Protein AF-A0A9I3K6A9-F1 (afdb_monomer_lite)

InterPro domains:
  IPR001129 Membrane-associated, eicosanoid/glutathione metabolism (MAPEG) protein [PF01124] (11-101)
  IPR023352 Membrane associated eicosanoid/glutathione metabolism-like domain superfamily [G3DSA:1.20.120.550] (1-105)
  IPR023352 Membrane associated eicosanoid/glutathione metabolism-like domain superfamily [SSF161084] (3-99)
  IPR040162 Microsomal glutathione S-transferase 1-like [PTHR10689] (2-105)

pLDDT: mean 89.52, std 5.02, range [73.88, 95.81]

Secondary structure (DSSP, 8-state):
-BSSGGG--TT--B-S--HHHHHHHHHHHHHHHHHHHHHHHHHHHHTT---HHHHHHHHHHHHHHHHHHHIIIIIS--HHHHHHHHHHHHHHHHHHHHHHHHHH-

Sequence (105 aa):
VVSNPEDVMPGGKVAYDDPDVERVRRAHRNDMENILPYFIISFLYMFTNPSVTVAVNLFRLVAAVRISHTVFHVLVPVHKFRGMAWATGFFTTVFMGVQIVLHFL

Structure (mmCIF, N/CA/C/O backbone):
data_AF-A0A9I3K6A9-F1
#
_entry.id   AF-A0A9I3K6A9-F1
#
loop_
_atom_site.group_PDB
_atom_site.id
_atom_site.type_symbol
_atom_site.label_atom_id
_atom_site.label_alt_id
_atom_site.label_comp_id
_atom_site.label_asym_id
_atom_site.label_entity_id
_atom_site.label_seq_id
_atom_site.pdbx_PDB_ins_code
_atom_site.Cartn_x
_atom_site.Cartn_y
_atom_site.Cartn_z
_atom_site.occupancy
_atom_site.B_iso_or_equiv
_atom_site.auth_seq_id
_atom_site.auth_comp_id
_atom_site.auth_asym_id
_atom_site.auth_atom_id
_atom_site.pdbx_PDB_model_num
ATOM 1 N N . VAL A 1 1 ? 8.747 4.254 -27.140 1.00 73.88 1 VAL A N 1
ATOM 2 C CA . VAL A 1 1 ? 7.603 3.406 -27.539 1.00 73.88 1 VAL A CA 1
ATOM 3 C C . VAL A 1 1 ? 6.361 4.031 -26.951 1.00 73.88 1 VAL A C 1
ATOM 5 O O . VAL A 1 1 ? 6.423 4.464 -25.808 1.00 73.88 1 VAL A O 1
ATOM 8 N N . VAL A 1 2 ? 5.292 4.134 -27.730 1.00 83.25 2 VAL A N 1
ATOM 9 C CA . VAL A 1 2 ? 4.010 4.682 -27.271 1.00 83.25 2 VAL A CA 1
ATOM 10 C C . VAL A 1 2 ? 2.889 3.719 -27.637 1.00 83.25 2 VAL A C 1
ATOM 12 O O . VAL A 1 2 ? 3.017 2.958 -28.595 1.00 83.25 2 VAL A O 1
ATOM 15 N N . SER A 1 3 ? 1.810 3.722 -26.860 1.00 85.56 3 SER A N 1
ATOM 16 C CA . SER A 1 3 ? 0.645 2.860 -27.108 1.00 85.56 3 SER A CA 1
ATOM 17 C C . SER A 1 3 ? -0.341 3.482 -28.101 1.00 85.56 3 SER A C 1
ATOM 19 O O . SER A 1 3 ? -1.146 2.781 -28.711 1.00 85.56 3 SER A O 1
ATOM 21 N N . ASN A 1 4 ? -0.240 4.792 -28.293 1.00 88.94 4 ASN A N 1
ATOM 22 C CA . ASN A 1 4 ? -1.193 5.600 -29.022 1.00 88.94 4 ASN A CA 1
ATOM 23 C C . ASN A 1 4 ? -0.526 6.199 -30.276 1.00 88.94 4 ASN A C 1
ATOM 25 O O . ASN A 1 4 ? 0.574 6.750 -30.160 1.00 88.94 4 ASN A O 1
ATOM 29 N N . PRO A 1 5 ? -1.126 6.068 -31.477 1.00 85.44 5 PRO A N 1
ATOM 30 C CA . PRO A 1 5 ? -0.549 6.586 -32.721 1.00 85.44 5 PRO A CA 1
ATOM 31 C C . PRO A 1 5 ? -0.313 8.101 -32.724 1.00 85.44 5 PRO A C 1
ATOM 33 O O . PRO A 1 5 ? 0.626 8.568 -33.363 1.00 85.44 5 PRO A O 1
ATOM 36 N N . GLU A 1 6 ? -1.140 8.863 -32.012 1.00 88.69 6 GLU A N 1
ATOM 37 C CA . GLU A 1 6 ? -1.046 10.318 -31.893 1.00 88.69 6 GLU A CA 1
ATOM 38 C C . GLU A 1 6 ? 0.159 10.790 -31.064 1.00 88.69 6 GLU A C 1
ATOM 40 O O . GLU A 1 6 ? 0.658 11.890 -31.287 1.00 88.69 6 GLU A O 1
ATOM 45 N N . ASP A 1 7 ? 0.675 9.942 -30.170 1.00 88.31 7 ASP A N 1
ATOM 46 C CA . ASP A 1 7 ? 1.820 10.251 -29.303 1.00 88.31 7 ASP A CA 1
ATOM 47 C C . ASP A 1 7 ? 3.172 9.916 -29.967 1.00 88.31 7 ASP A C 1
ATOM 49 O O . ASP A 1 7 ? 4.243 10.061 -29.365 1.00 88.31 7 ASP A O 1
ATOM 53 N N . VAL A 1 8 ? 3.153 9.413 -31.208 1.00 88.38 8 VAL A N 1
ATOM 54 C CA . VAL A 1 8 ? 4.359 8.973 -31.918 1.00 88.38 8 VAL A CA 1
ATOM 55 C C . VAL A 1 8 ? 5.153 10.185 -32.400 1.00 88.38 8 VAL A C 1
ATOM 57 O O . VAL A 1 8 ? 4.797 10.850 -33.370 1.00 88.38 8 VAL A O 1
ATOM 60 N N . MET A 1 9 ? 6.295 10.438 -31.761 1.00 84.75 9 MET A N 1
ATOM 61 C CA . MET A 1 9 ? 7.273 11.406 -32.264 1.00 84.75 9 MET A CA 1
ATOM 62 C C . MET A 1 9 ? 7.954 10.913 -33.556 1.00 84.75 9 MET A C 1
ATOM 64 O O . MET A 1 9 ? 8.046 9.699 -33.768 1.00 84.75 9 MET A O 1
ATOM 68 N N . PRO A 1 10 ? 8.485 11.813 -34.409 1.00 81.50 10 PRO A N 1
ATOM 69 C CA . PRO A 1 10 ? 9.228 11.424 -35.609 1.00 81.50 10 PRO A CA 1
ATOM 70 C C . PRO A 1 10 ? 10.368 10.445 -35.278 1.00 81.50 10 PRO A C 1
ATOM 72 O O . PRO A 1 10 ? 11.233 10.746 -34.459 1.00 81.50 10 PRO A O 1
ATOM 75 N N . GLY A 1 11 ? 10.355 9.257 -35.894 1.00 81.00 11 GLY A N 1
ATOM 76 C CA . GLY A 1 11 ? 11.301 8.163 -35.607 1.00 81.00 11 GLY A CA 1
ATOM 77 C C . GLY A 1 11 ? 10.866 7.197 -34.493 1.00 81.00 11 GLY A C 1
ATOM 78 O O . GLY A 1 11 ? 11.555 6.213 -34.225 1.00 81.00 11 GLY A O 1
ATOM 79 N N . GLY A 1 12 ? 9.722 7.441 -33.854 1.00 82.19 12 GLY A N 1
ATOM 80 C CA . GLY A 1 12 ? 9.091 6.536 -32.901 1.00 82.19 12 GLY A CA 1
ATOM 81 C C . GLY A 1 12 ? 8.263 5.437 -33.574 1.00 82.19 12 GLY A C 1
ATOM 82 O O . GLY A 1 12 ? 7.941 5.497 -34.758 1.00 82.19 12 GLY A O 1
ATOM 83 N N . LYS A 1 13 ? 7.886 4.426 -32.787 1.00 84.88 13 LYS A N 1
ATOM 84 C CA . LYS A 1 13 ? 6.953 3.372 -33.198 1.00 84.88 13 LYS A CA 1
ATOM 85 C C . LYS A 1 13 ? 5.898 3.133 -32.126 1.00 84.88 13 LYS A C 1
ATOM 87 O O . LYS A 1 13 ? 6.199 3.225 -30.927 1.00 84.88 13 LYS A O 1
ATOM 92 N N . VAL A 1 14 ? 4.698 2.781 -32.579 1.00 85.44 14 VAL A N 1
ATOM 93 C CA . VAL A 1 14 ? 3.662 2.220 -31.714 1.00 85.44 14 VAL A CA 1
ATOM 94 C C . VAL A 1 14 ? 4.081 0.803 -31.343 1.00 85.44 14 VAL A C 1
ATOM 96 O O . VAL A 1 14 ? 4.392 -0.004 -32.218 1.00 85.44 14 VAL A O 1
ATOM 99 N N . ALA A 1 15 ? 4.139 0.514 -30.050 1.00 83.31 15 ALA A N 1
ATOM 100 C CA . ALA A 1 15 ? 4.352 -0.837 -29.550 1.00 83.31 15 ALA A CA 1
ATOM 101 C C . ALA A 1 15 ? 3.645 -1.000 -28.202 1.00 83.31 15 ALA A C 1
ATOM 103 O O . ALA A 1 15 ? 3.559 -0.067 -27.402 1.00 83.31 15 ALA A O 1
ATOM 104 N N . TYR A 1 16 ? 3.116 -2.199 -27.981 1.00 83.12 16 TYR A N 1
ATOM 105 C CA . TYR A 1 16 ? 2.262 -2.527 -26.836 1.00 83.12 16 TYR A CA 1
ATOM 106 C C . TYR A 1 16 ? 2.944 -3.473 -25.843 1.00 83.12 16 TYR A C 1
ATOM 108 O O . TYR A 1 16 ? 2.390 -3.779 -24.793 1.00 83.12 16 TYR A O 1
ATOM 116 N N . ASP A 1 17 ? 4.136 -3.944 -26.183 1.00 85.12 17 ASP A N 1
ATOM 117 C CA . ASP A 1 17 ? 4.848 -5.047 -25.549 1.00 85.12 17 ASP A CA 1
ATOM 118 C C . ASP A 1 17 ? 6.229 -4.634 -25.024 1.00 85.12 17 ASP A C 1
ATOM 120 O O . ASP A 1 17 ? 7.059 -5.486 -24.707 1.00 85.12 17 ASP A O 1
ATOM 124 N N . ASP A 1 18 ? 6.477 -3.326 -24.896 1.00 88.19 18 ASP A N 1
ATOM 125 C CA . ASP A 1 18 ? 7.718 -2.835 -24.313 1.00 88.19 18 ASP A CA 1
ATOM 126 C C . ASP A 1 18 ? 7.853 -3.340 -22.858 1.00 88.19 18 ASP A C 1
ATOM 128 O O . ASP A 1 18 ? 6.989 -3.064 -22.012 1.00 88.19 18 ASP A O 1
ATOM 132 N N . PRO A 1 19 ? 8.912 -4.109 -22.546 1.00 87.25 19 PRO A N 1
ATOM 133 C CA . PRO A 1 19 ? 9.026 -4.809 -21.273 1.00 87.25 19 PRO A CA 1
ATOM 134 C C . PRO A 1 19 ? 9.182 -3.862 -20.079 1.00 87.25 19 PRO A C 1
ATOM 136 O O . PRO A 1 19 ? 8.810 -4.238 -18.960 1.00 87.25 19 PRO A O 1
ATOM 139 N N . ASP A 1 20 ? 9.712 -2.654 -20.290 1.00 85.75 20 ASP A N 1
ATOM 140 C CA . ASP A 1 20 ? 9.889 -1.654 -19.241 1.00 85.75 20 ASP A CA 1
ATOM 141 C C . ASP A 1 20 ? 8.587 -0.877 -19.006 1.00 85.75 20 ASP A C 1
ATOM 143 O O . ASP A 1 20 ? 8.174 -0.720 -17.852 1.00 85.75 20 ASP A O 1
ATOM 147 N N . VAL A 1 21 ? 7.863 -0.508 -20.070 1.00 87.06 21 VAL A N 1
ATOM 148 C CA . VAL A 1 21 ? 6.514 0.084 -19.960 1.00 87.06 21 VAL A CA 1
ATOM 149 C C . VAL A 1 21 ? 5.559 -0.878 -19.252 1.00 87.06 21 VAL A C 1
ATOM 151 O O . VAL A 1 21 ? 4.871 -0.497 -18.301 1.00 87.06 21 VAL A O 1
ATOM 154 N N . GLU A 1 22 ? 5.562 -2.155 -19.631 1.00 88.81 22 GLU A N 1
ATOM 155 C CA . GLU A 1 22 ? 4.705 -3.165 -19.009 1.00 88.81 22 GLU A CA 1
ATOM 156 C C . GLU A 1 22 ? 5.108 -3.452 -17.552 1.00 88.81 22 GLU A C 1
ATOM 158 O O . GLU A 1 22 ? 4.280 -3.827 -16.715 1.00 88.81 22 GLU A O 1
ATOM 163 N N . ARG A 1 23 ? 6.384 -3.263 -17.190 1.00 87.06 23 ARG A N 1
ATOM 164 C CA . ARG A 1 23 ? 6.830 -3.335 -15.788 1.00 87.06 23 ARG A CA 1
ATOM 165 C C . ARG A 1 23 ? 6.224 -2.200 -14.968 1.00 87.06 23 ARG A C 1
ATOM 167 O O . ARG A 1 23 ? 5.681 -2.467 -13.896 1.00 87.06 23 ARG A O 1
ATOM 174 N N . VAL A 1 24 ? 6.273 -0.970 -15.474 1.00 87.31 24 VAL A N 1
ATOM 175 C CA . VAL A 1 24 ? 5.682 0.200 -14.809 1.00 87.31 24 VAL A CA 1
ATOM 176 C C . VAL A 1 24 ? 4.160 0.068 -14.728 1.00 87.31 24 VAL A C 1
ATOM 178 O O . VAL A 1 24 ? 3.583 0.328 -13.672 1.00 87.31 24 VAL A O 1
ATOM 181 N N . ARG A 1 25 ? 3.500 -0.418 -15.786 1.00 90.12 25 ARG A N 1
ATOM 182 C CA . ARG A 1 25 ? 2.050 -0.665 -15.791 1.00 90.12 25 ARG A CA 1
ATOM 183 C C . ARG A 1 25 ? 1.631 -1.677 -14.723 1.00 90.12 25 ARG A C 1
ATOM 185 O O . ARG A 1 25 ? 0.653 -1.451 -14.012 1.00 90.12 25 ARG A O 1
ATOM 192 N N . ARG A 1 26 ? 2.379 -2.777 -14.570 1.00 89.12 26 ARG A N 1
ATOM 193 C CA . ARG A 1 26 ? 2.131 -3.786 -13.524 1.00 89.12 26 ARG A CA 1
ATOM 194 C C . ARG A 1 26 ? 2.343 -3.239 -12.114 1.00 89.12 26 ARG A C 1
ATOM 196 O O . ARG A 1 26 ? 1.554 -3.569 -11.233 1.00 89.12 26 ARG A O 1
ATOM 203 N N . ALA A 1 27 ? 3.347 -2.382 -11.914 1.00 88.25 27 ALA A N 1
ATOM 204 C CA . ALA A 1 27 ? 3.559 -1.704 -10.635 1.00 88.25 27 ALA A CA 1
ATOM 205 C C . ALA A 1 27 ? 2.348 -0.833 -10.262 1.00 88.25 27 ALA A C 1
ATOM 207 O O . ALA A 1 27 ? 1.782 -1.006 -9.186 1.00 88.25 27 ALA A O 1
ATOM 208 N N . HIS A 1 28 ? 1.886 0.012 -11.192 1.00 90.38 28 HIS A N 1
ATOM 209 C CA . HIS A 1 28 ? 0.707 0.859 -10.983 1.00 90.38 28 HIS A CA 1
ATOM 210 C C . HIS A 1 28 ? -0.558 0.042 -10.725 1.00 90.38 28 HIS A C 1
ATOM 212 O O . HIS A 1 28 ? -1.323 0.367 -9.821 1.00 90.38 28 HIS A O 1
ATOM 218 N N . ARG A 1 29 ? -0.776 -1.043 -11.480 1.00 92.06 29 ARG A N 1
ATOM 219 C CA . ARG A 1 29 ? -1.916 -1.938 -11.249 1.00 92.06 29 ARG A CA 1
ATOM 220 C C . ARG A 1 29 ? -1.888 -2.526 -9.837 1.00 92.06 29 ARG A C 1
ATOM 222 O O . ARG A 1 29 ? -2.914 -2.513 -9.167 1.00 92.06 29 ARG A O 1
ATOM 229 N N . ASN A 1 30 ? -0.729 -2.997 -9.372 1.00 90.44 30 ASN A N 1
ATOM 230 C CA . ASN A 1 30 ? -0.604 -3.518 -8.011 1.00 90.44 30 ASN A CA 1
ATOM 231 C C . ASN A 1 30 ? -0.917 -2.441 -6.964 1.00 90.44 30 ASN A C 1
ATOM 233 O O . ASN A 1 30 ? -1.627 -2.715 -5.998 1.00 90.44 30 ASN A O 1
ATOM 237 N N . ASP A 1 31 ? -0.433 -1.217 -7.164 1.00 88.38 31 ASP A N 1
ATOM 238 C CA . ASP A 1 31 ? -0.737 -0.110 -6.263 1.00 88.38 31 ASP A CA 1
ATOM 239 C C . ASP A 1 31 ? -2.239 0.210 -6.260 1.00 88.38 31 ASP A C 1
ATOM 241 O O . ASP A 1 31 ? -2.817 0.341 -5.185 1.00 88.38 31 ASP A O 1
ATOM 245 N N . MET A 1 32 ? -2.917 0.213 -7.413 1.00 90.31 32 MET A N 1
ATOM 246 C CA . MET A 1 32 ? -4.379 0.371 -7.476 1.00 90.31 32 MET A CA 1
ATOM 247 C C . MET A 1 32 ? -5.127 -0.745 -6.734 1.00 90.31 32 MET A C 1
ATOM 249 O O . MET A 1 32 ? -6.036 -0.463 -5.958 1.00 90.31 32 MET A O 1
ATOM 253 N N . GLU A 1 33 ? -4.735 -2.005 -6.933 1.00 90.50 33 GLU A N 1
ATOM 254 C CA . GLU A 1 33 ? -5.377 -3.167 -6.304 1.00 90.50 33 GLU A CA 1
ATOM 255 C C . GLU A 1 33 ? -5.207 -3.193 -4.778 1.00 90.50 33 GLU A C 1
ATOM 257 O O . GLU A 1 33 ? -6.027 -3.788 -4.085 1.00 90.50 33 GLU A O 1
ATOM 262 N N . ASN A 1 34 ? -4.166 -2.556 -4.234 1.00 90.56 34 ASN A N 1
ATOM 263 C CA . ASN A 1 34 ? -3.867 -2.616 -2.803 1.00 90.56 34 ASN A CA 1
ATOM 264 C C . ASN A 1 34 ? -4.143 -1.313 -2.042 1.00 90.56 34 ASN A C 1
ATOM 266 O O . ASN A 1 34 ? -4.616 -1.359 -0.907 1.00 90.56 34 ASN A O 1
ATOM 270 N N . ILE A 1 35 ? -3.829 -0.156 -2.626 1.00 91.62 35 ILE A N 1
ATOM 271 C CA . ILE A 1 35 ? -3.990 1.145 -1.966 1.00 91.62 35 ILE A CA 1
ATOM 272 C C . ILE A 1 35 ? -5.471 1.523 -1.884 1.00 91.62 35 ILE A C 1
ATOM 274 O O . ILE A 1 35 ? -5.894 2.062 -0.864 1.00 91.62 35 ILE A O 1
ATOM 278 N N . LEU A 1 36 ? -6.278 1.201 -2.905 1.00 92.69 36 LEU A N 1
ATOM 279 C CA . LEU A 1 36 ? -7.711 1.517 -2.886 1.00 92.69 36 LEU A CA 1
ATOM 280 C C . LEU A 1 36 ? -8.452 0.785 -1.749 1.00 92.69 36 LEU A C 1
ATOM 282 O O . LEU A 1 36 ? -9.106 1.469 -0.958 1.00 92.69 36 LEU A O 1
ATOM 286 N N . PRO A 1 37 ? -8.316 -0.549 -1.565 1.00 93.31 37 PRO A N 1
ATOM 287 C CA . PRO A 1 37 ? -8.899 -1.218 -0.400 1.00 93.31 37 PRO A CA 1
ATOM 288 C C . PRO A 1 37 ? -8.333 -0.714 0.928 1.00 93.31 37 PRO A C 1
ATOM 290 O O . PRO A 1 37 ? -9.084 -0.553 1.888 1.00 93.31 37 PRO A O 1
ATOM 293 N N . TYR A 1 38 ? -7.025 -0.433 0.982 1.00 94.31 38 TYR A N 1
ATOM 294 C CA . TYR A 1 38 ? -6.391 0.119 2.176 1.00 94.31 38 TYR A CA 1
ATOM 295 C C . TYR A 1 38 ? -7.020 1.455 2.579 1.00 94.31 38 TYR A C 1
ATOM 297 O O . TYR A 1 38 ? -7.355 1.612 3.745 1.00 94.31 38 TYR A O 1
ATOM 305 N N . PHE A 1 39 ? -7.260 2.387 1.650 1.00 94.81 39 PHE A N 1
ATOM 306 C CA . PHE A 1 39 ? -7.892 3.665 1.987 1.00 94.81 39 PHE A CA 1
ATOM 307 C C . PHE A 1 39 ? -9.288 3.493 2.580 1.00 94.81 39 PHE A C 1
ATOM 309 O O . PHE A 1 39 ? -9.601 4.134 3.582 1.00 94.81 39 PHE A O 1
ATOM 316 N N . ILE A 1 40 ? -10.101 2.606 2.003 1.00 95.69 40 ILE A N 1
ATOM 317 C CA . ILE A 1 40 ? -11.447 2.317 2.512 1.00 95.69 40 ILE A CA 1
ATOM 318 C C . ILE A 1 40 ? -11.357 1.747 3.933 1.00 95.69 40 ILE A C 1
ATOM 320 O O . ILE A 1 40 ? -12.020 2.237 4.844 1.00 95.69 40 ILE A O 1
ATOM 324 N N . ILE A 1 41 ? -10.496 0.751 4.146 1.00 95.81 41 ILE A N 1
ATOM 325 C CA . ILE A 1 41 ? -10.335 0.098 5.449 1.00 95.81 41 ILE A CA 1
ATOM 326 C C . ILE A 1 41 ? -9.737 1.054 6.484 1.00 95.81 41 ILE A C 1
ATOM 328 O O . ILE A 1 41 ? -10.229 1.117 7.603 1.00 95.81 41 ILE A O 1
ATOM 332 N N . SER A 1 42 ? -8.712 1.830 6.138 1.00 94.38 42 SER A N 1
ATOM 333 C CA . SER A 1 42 ? -8.113 2.817 7.038 1.00 94.38 42 SER A CA 1
ATOM 334 C C . SER A 1 42 ? -9.098 3.907 7.434 1.00 94.38 42 SER A C 1
ATOM 336 O O . SER A 1 42 ? -9.104 4.315 8.592 1.00 94.38 42 SER A O 1
ATOM 338 N N . PHE A 1 43 ? -9.943 4.354 6.503 1.00 94.94 43 PHE A N 1
ATOM 339 C CA . PHE A 1 43 ? -11.006 5.305 6.802 1.00 94.94 43 PHE A CA 1
ATOM 340 C C . PHE A 1 43 ? -12.007 4.716 7.800 1.00 94.94 43 PHE A C 1
ATOM 342 O O . PHE A 1 43 ? -12.274 5.331 8.828 1.00 94.94 43 PHE A O 1
ATOM 349 N N . LEU A 1 44 ? -12.488 3.493 7.557 1.00 94.81 44 LEU A N 1
ATOM 350 C CA . LEU A 1 44 ? -13.397 2.793 8.469 1.00 94.81 44 LEU A CA 1
ATOM 351 C C . LEU A 1 44 ? -12.763 2.525 9.845 1.00 94.81 44 LEU A C 1
ATOM 353 O O . LEU A 1 44 ? -13.419 2.693 10.869 1.00 94.81 44 LEU A O 1
ATOM 357 N N . TYR A 1 45 ? -11.475 2.181 9.886 1.00 94.38 45 TYR A N 1
ATOM 358 C CA . TYR A 1 45 ? -10.729 1.927 11.120 1.00 94.38 45 TYR A CA 1
ATOM 359 C C . TYR A 1 45 ? -10.637 3.167 12.023 1.00 94.38 45 TYR A C 1
ATOM 361 O O . TYR A 1 45 ? -10.573 3.041 13.239 1.00 94.38 45 TYR A O 1
ATOM 369 N N . MET A 1 46 ? -10.685 4.384 11.474 1.00 93.75 46 MET A N 1
ATOM 370 C CA . MET A 1 46 ? -10.710 5.604 12.297 1.00 93.75 46 MET A CA 1
ATOM 371 C C . MET A 1 46 ? -11.999 5.758 13.113 1.00 93.75 46 MET A C 1
ATOM 373 O O . MET A 1 46 ? -11.973 6.401 14.161 1.00 93.75 46 MET A O 1
ATOM 377 N N . PHE A 1 47 ? -13.099 5.121 12.703 1.00 93.00 47 PHE A N 1
ATOM 378 C CA . PHE A 1 47 ? -14.360 5.148 13.450 1.00 93.00 47 PHE A CA 1
ATOM 379 C C . PHE A 1 47 ? -14.396 4.179 14.635 1.00 93.00 47 PHE A C 1
ATOM 381 O O . PHE A 1 47 ? -15.298 4.278 15.458 1.00 93.00 47 PHE A O 1
ATOM 388 N N . THR A 1 48 ? -13.412 3.286 14.777 1.00 92.50 48 THR A N 1
ATOM 389 C CA . THR A 1 48 ? -13.352 2.331 15.898 1.00 92.50 48 THR A CA 1
ATOM 390 C C . THR A 1 48 ? -12.640 2.900 17.131 1.00 92.50 48 THR A C 1
ATOM 392 O O . THR A 1 48 ? -12.244 2.143 18.015 1.00 92.50 48 THR A O 1
ATOM 395 N N . ASN A 1 49 ? -12.398 4.218 17.162 1.00 91.81 49 ASN A N 1
ATOM 396 C CA . ASN A 1 49 ? -11.612 4.925 18.181 1.00 91.81 49 ASN A CA 1
ATOM 397 C C . ASN A 1 49 ? -10.300 4.195 18.568 1.00 91.81 49 ASN A C 1
ATOM 399 O O . ASN A 1 49 ? -10.091 3.848 19.735 1.00 91.81 49 ASN A O 1
ATOM 403 N N . PRO A 1 50 ? -9.421 3.891 17.592 1.00 92.38 50 PRO A N 1
ATOM 404 C CA . PRO A 1 50 ? -8.209 3.131 17.857 1.00 92.38 50 PRO A CA 1
ATOM 405 C C . PRO A 1 50 ? -7.194 3.948 18.662 1.00 92.38 50 PRO A C 1
ATOM 407 O O . PRO A 1 50 ? -7.157 5.177 18.609 1.00 92.38 50 PRO A O 1
ATOM 410 N N . SER A 1 51 ? -6.284 3.254 19.350 1.00 93.94 51 SER A N 1
ATOM 411 C CA . SER A 1 51 ? -5.140 3.909 19.994 1.00 93.94 51 SER A CA 1
ATOM 412 C C . SER A 1 51 ? -4.326 4.708 18.970 1.00 93.94 51 SER A C 1
ATOM 414 O O . SER A 1 51 ? -3.869 4.156 17.964 1.00 93.94 51 SER A O 1
ATOM 416 N N . VAL A 1 52 ? -4.104 5.996 19.255 1.00 93.38 52 VAL A N 1
ATOM 417 C CA . VAL A 1 52 ? -3.397 6.938 18.366 1.00 93.38 52 VAL A CA 1
ATOM 418 C C . VAL A 1 52 ? -2.028 6.395 17.959 1.00 93.38 52 VAL A C 1
ATOM 420 O O . VAL A 1 52 ? -1.685 6.393 16.779 1.00 93.38 52 VAL A O 1
ATOM 423 N N . THR A 1 53 ? -1.262 5.866 18.916 1.00 94.56 53 THR A N 1
ATOM 424 C CA . THR A 1 53 ? 0.072 5.303 18.661 1.00 94.56 53 THR A CA 1
ATOM 425 C C . THR A 1 53 ? 0.016 4.133 17.682 1.00 94.56 53 THR A C 1
ATOM 427 O O . THR A 1 53 ? 0.848 4.034 16.780 1.00 94.56 53 THR A O 1
ATOM 430 N N . VAL A 1 54 ? -0.980 3.255 17.832 1.00 92.62 54 VAL A N 1
ATOM 431 C CA . VAL A 1 54 ? -1.159 2.090 16.958 1.00 92.62 54 VAL A CA 1
ATOM 432 C C . VAL A 1 54 ? -1.560 2.545 15.558 1.00 92.62 54 VAL A C 1
ATOM 434 O O . VAL A 1 54 ? -0.914 2.155 14.589 1.00 92.62 54 VAL A O 1
ATOM 437 N N . ALA A 1 55 ? -2.564 3.416 15.444 1.00 92.94 55 ALA A N 1
ATOM 438 C CA . ALA A 1 55 ? -3.035 3.934 14.161 1.00 92.94 55 ALA A CA 1
ATOM 439 C C . ALA A 1 55 ? -1.917 4.634 13.368 1.00 92.94 55 ALA A C 1
ATOM 441 O O . ALA A 1 55 ? -1.687 4.315 12.201 1.00 92.94 55 ALA A O 1
ATOM 442 N N . VAL A 1 56 ? -1.158 5.522 14.018 1.00 95.19 56 VAL A N 1
ATOM 443 C CA . VAL A 1 56 ? -0.036 6.236 13.390 1.00 95.19 56 VAL A CA 1
ATOM 444 C C . VAL A 1 56 ? 1.028 5.264 12.880 1.00 95.19 56 VAL A C 1
ATOM 446 O O . VAL A 1 56 ? 1.527 5.424 11.764 1.00 95.19 56 VAL A O 1
ATOM 449 N N . ASN A 1 57 ? 1.372 4.243 13.667 1.00 95.19 57 ASN A N 1
ATOM 450 C CA . ASN A 1 57 ? 2.381 3.266 13.267 1.00 95.19 57 ASN A CA 1
ATOM 451 C C . ASN A 1 57 ? 1.908 2.376 12.111 1.00 95.19 57 ASN A C 1
ATOM 453 O O . ASN A 1 57 ? 2.697 2.113 11.207 1.00 95.19 57 ASN A O 1
ATOM 457 N N . LEU A 1 58 ? 0.634 1.968 12.085 1.00 94.06 58 LEU A N 1
ATOM 458 C CA . LEU A 1 58 ? 0.062 1.203 10.969 1.00 94.06 58 LEU A CA 1
ATOM 459 C C . LEU A 1 58 ? 0.093 2.010 9.666 1.00 94.06 58 LEU A C 1
ATOM 461 O O . LEU A 1 58 ? 0.511 1.494 8.630 1.00 94.06 58 LEU A O 1
ATOM 465 N N . PHE A 1 59 ? -0.269 3.294 9.721 1.00 94.38 59 PHE A N 1
ATOM 466 C CA . PHE A 1 59 ? -0.262 4.157 8.539 1.00 94.38 59 PHE A CA 1
ATOM 467 C C . PHE A 1 59 ? 1.150 4.420 8.013 1.00 94.38 59 PHE A C 1
ATOM 469 O O . PHE A 1 59 ? 1.394 4.344 6.806 1.00 94.38 59 PHE A O 1
ATOM 476 N N . ARG A 1 60 ? 2.111 4.660 8.914 1.00 95.56 60 ARG A N 1
ATOM 477 C CA . ARG A 1 60 ? 3.532 4.789 8.556 1.00 95.56 60 ARG A CA 1
ATOM 478 C C . ARG A 1 60 ? 4.087 3.505 7.949 1.00 95.56 60 ARG A C 1
ATOM 480 O O . ARG A 1 60 ? 4.822 3.575 6.966 1.00 95.56 60 ARG A O 1
ATOM 487 N N . LEU A 1 61 ? 3.722 2.352 8.508 1.00 94.19 61 LEU A N 1
ATOM 488 C CA . LEU A 1 61 ? 4.152 1.049 8.012 1.00 94.19 61 LEU A CA 1
ATOM 489 C C . LEU A 1 61 ? 3.694 0.838 6.567 1.00 94.19 61 LEU A C 1
ATOM 491 O O . LEU A 1 61 ? 4.523 0.523 5.716 1.00 94.19 61 LEU A O 1
ATOM 495 N N . VAL A 1 62 ? 2.412 1.063 6.263 1.00 93.19 62 VAL A N 1
ATOM 496 C CA . VAL A 1 62 ? 1.904 0.886 4.893 1.00 93.19 62 VAL A CA 1
ATOM 497 C C . VAL A 1 62 ? 2.556 1.867 3.922 1.00 93.19 62 VAL A C 1
ATOM 499 O O . VAL A 1 62 ? 2.950 1.450 2.834 1.00 93.19 62 VAL A O 1
ATOM 502 N N . ALA A 1 63 ? 2.757 3.127 4.313 1.00 93.00 63 ALA A N 1
ATOM 503 C CA . ALA A 1 63 ? 3.462 4.097 3.476 1.00 93.00 63 ALA A CA 1
ATOM 504 C C . ALA A 1 63 ? 4.896 3.639 3.145 1.00 93.00 63 ALA A C 1
ATOM 506 O O . ALA A 1 63 ? 5.276 3.578 1.975 1.00 93.00 63 ALA A O 1
ATOM 507 N N . ALA A 1 64 ? 5.676 3.245 4.158 1.00 94.56 64 ALA A N 1
ATOM 508 C CA . ALA A 1 64 ? 7.053 2.783 3.976 1.00 94.56 64 ALA A CA 1
ATOM 509 C C . ALA A 1 64 ? 7.129 1.521 3.102 1.00 94.56 64 ALA A C 1
ATOM 511 O O . ALA A 1 64 ? 7.984 1.406 2.219 1.00 94.56 64 ALA A O 1
ATOM 512 N N . VAL A 1 65 ? 6.203 0.587 3.315 1.00 93.19 65 VAL A N 1
ATOM 513 C CA . VAL A 1 65 ? 6.106 -0.658 2.555 1.00 93.19 65 VAL A CA 1
ATOM 514 C C . VAL A 1 65 ? 5.749 -0.403 1.090 1.00 93.19 65 VAL A C 1
ATOM 516 O O . VAL A 1 65 ? 6.338 -1.035 0.215 1.00 93.19 65 VAL A O 1
ATOM 519 N N . ARG A 1 66 ? 4.842 0.536 0.791 1.00 90.50 66 ARG A N 1
ATOM 520 C CA . ARG A 1 66 ? 4.466 0.872 -0.594 1.00 90.50 66 ARG A CA 1
ATOM 521 C C . ARG A 1 66 ? 5.596 1.562 -1.343 1.00 90.50 66 ARG A C 1
ATOM 523 O O . ARG A 1 66 ? 5.915 1.140 -2.448 1.00 90.50 66 ARG A O 1
ATOM 530 N N . ILE A 1 67 ? 6.283 2.510 -0.705 1.00 90.69 67 ILE A N 1
ATOM 531 C CA . ILE A 1 67 ? 7.488 3.129 -1.278 1.00 90.69 67 ILE A CA 1
ATOM 532 C C . ILE A 1 67 ? 8.536 2.052 -1.583 1.00 90.69 67 ILE A C 1
ATOM 534 O O . ILE A 1 67 ? 9.072 1.993 -2.688 1.00 90.69 67 ILE A O 1
ATOM 538 N N . SER A 1 68 ? 8.774 1.146 -0.631 1.00 89.25 68 SER A N 1
ATOM 539 C CA . SER A 1 68 ? 9.709 0.032 -0.813 1.00 89.25 68 SER A CA 1
ATOM 540 C C . SER A 1 68 ? 9.284 -0.886 -1.964 1.00 89.25 68 SER A C 1
ATOM 542 O O . SER A 1 68 ? 10.117 -1.276 -2.779 1.00 89.25 68 SER A O 1
ATOM 544 N N . HIS A 1 69 ? 7.989 -1.201 -2.079 1.00 87.44 69 HIS A N 1
ATOM 545 C CA . HIS A 1 69 ? 7.447 -2.005 -3.172 1.00 87.44 69 HIS A CA 1
ATOM 546 C C . HIS A 1 69 ? 7.719 -1.357 -4.537 1.00 87.44 69 HIS A C 1
ATOM 548 O O . HIS A 1 69 ? 8.245 -2.031 -5.421 1.00 87.44 69 HIS A O 1
ATOM 554 N N . THR A 1 70 ? 7.449 -0.058 -4.703 1.00 84.56 70 THR A N 1
ATOM 555 C CA . THR A 1 70 ? 7.717 0.664 -5.957 1.00 84.56 70 THR A CA 1
ATOM 556 C C . THR A 1 70 ? 9.213 0.678 -6.291 1.00 84.56 70 THR A C 1
ATOM 558 O O . THR A 1 70 ? 9.589 0.395 -7.431 1.00 84.56 70 THR A O 1
ATOM 561 N N . VAL A 1 71 ? 10.081 0.912 -5.298 1.00 86.94 71 VAL A N 1
ATOM 562 C CA . VAL A 1 71 ? 1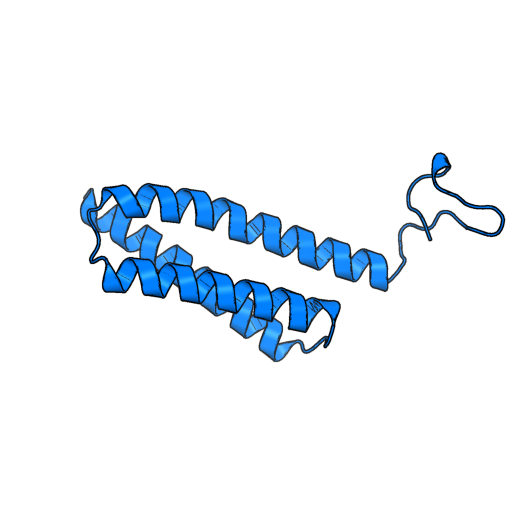1.547 0.875 -5.468 1.00 86.94 71 VAL A CA 1
ATOM 563 C C . VAL A 1 71 ? 12.011 -0.504 -5.946 1.00 86.94 71 VAL A C 1
ATOM 565 O O . VAL A 1 71 ? 12.727 -0.597 -6.944 1.00 86.94 71 VAL A O 1
ATOM 568 N N . PHE A 1 72 ? 11.562 -1.583 -5.298 1.00 85.19 72 PHE A N 1
ATOM 569 C CA . PHE A 1 72 ? 11.938 -2.950 -5.674 1.00 85.19 72 PHE A CA 1
ATOM 570 C C . PHE A 1 72 ? 11.246 -3.465 -6.938 1.00 85.19 72 PHE A C 1
ATOM 572 O O . PHE A 1 72 ? 11.644 -4.497 -7.474 1.00 85.19 72 PHE A O 1
ATOM 579 N N . HIS A 1 73 ? 10.196 -2.797 -7.413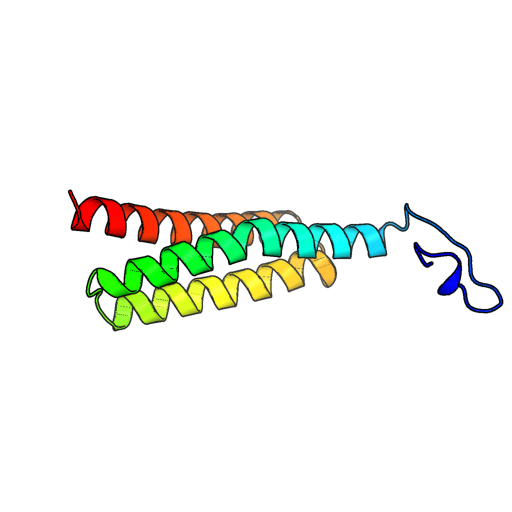 1.00 79.06 73 HIS A N 1
ATOM 580 C CA . HIS A 1 73 ? 9.504 -3.173 -8.641 1.00 79.06 73 HIS A CA 1
ATOM 581 C C . HIS A 1 73 ? 10.083 -2.461 -9.870 1.00 79.06 73 HIS A C 1
ATOM 583 O O . HIS A 1 73 ? 10.146 -3.062 -10.945 1.00 79.06 73 HIS A O 1
ATOM 589 N N . VAL A 1 74 ? 10.472 -1.190 -9.735 1.00 80.69 74 VAL A N 1
ATOM 590 C CA . VAL A 1 74 ? 10.868 -0.339 -10.868 1.00 80.69 74 VAL A CA 1
ATOM 591 C C . VAL A 1 74 ? 12.374 -0.092 -10.908 1.00 80.69 74 VAL A C 1
ATOM 593 O O . VAL A 1 74 ? 12.974 -0.276 -11.962 1.00 80.69 74 VAL A O 1
ATOM 596 N N . LEU A 1 75 ? 12.991 0.289 -9.783 1.00 80.75 75 LEU A N 1
ATOM 597 C CA . LEU A 1 75 ? 14.396 0.719 -9.750 1.00 80.75 75 LEU A CA 1
ATOM 598 C C . LEU A 1 75 ? 15.366 -0.451 -9.569 1.00 80.75 75 LEU A C 1
ATOM 600 O O . LEU A 1 75 ? 16.386 -0.522 -10.247 1.00 80.75 75 LEU A O 1
ATOM 604 N N . VAL A 1 76 ? 15.054 -1.369 -8.652 1.00 84.00 76 VAL A N 1
ATOM 605 C CA . VAL A 1 76 ? 15.923 -2.506 -8.318 1.00 84.00 76 VAL A CA 1
ATOM 606 C C . VAL A 1 76 ? 15.071 -3.779 -8.293 1.00 84.00 76 VAL A C 1
ATOM 608 O O . VAL A 1 76 ? 14.581 -4.149 -7.226 1.00 84.00 76 VAL A O 1
ATOM 611 N N . PRO A 1 77 ? 14.839 -4.435 -9.451 1.00 76.44 77 PRO A N 1
ATOM 612 C CA . PRO A 1 77 ? 13.895 -5.544 -9.584 1.00 76.44 77 PRO A CA 1
ATOM 613 C C . PRO A 1 77 ? 14.353 -6.780 -8.800 1.00 76.44 77 PRO A C 1
ATOM 615 O O . PRO A 1 77 ? 15.016 -7.670 -9.329 1.00 76.44 77 PRO A O 1
ATOM 618 N N . VAL A 1 78 ? 13.972 -6.856 -7.523 1.00 83.00 78 VAL A N 1
ATOM 619 C CA . VAL A 1 78 ? 14.294 -7.981 -6.638 1.00 83.00 78 VAL A CA 1
ATOM 620 C C . VAL A 1 78 ? 13.012 -8.673 -6.203 1.00 83.00 78 VAL A C 1
ATOM 622 O O . VAL A 1 78 ? 12.260 -8.196 -5.351 1.00 83.00 78 VAL A O 1
ATOM 625 N N . HIS A 1 79 ? 12.784 -9.857 -6.771 1.00 77.06 79 HIS A N 1
ATOM 626 C CA . HIS A 1 79 ? 11.528 -10.593 -6.621 1.00 77.06 79 HIS A CA 1
ATOM 627 C C . HIS A 1 79 ? 11.164 -10.901 -5.157 1.00 77.06 79 HIS A C 1
ATOM 629 O O . HIS A 1 79 ? 9.997 -10.814 -4.776 1.00 77.06 79 HIS A O 1
ATOM 635 N N . LYS A 1 80 ? 12.159 -11.239 -4.321 1.00 80.88 80 LYS A N 1
ATOM 636 C CA . LYS A 1 80 ? 11.946 -11.576 -2.902 1.00 80.88 80 LYS A CA 1
ATOM 637 C C . LYS A 1 80 ? 11.442 -10.376 -2.093 1.00 80.88 80 LYS A C 1
ATOM 639 O O . LYS A 1 80 ? 10.461 -10.506 -1.366 1.00 80.88 80 LYS A O 1
ATOM 644 N N . PHE A 1 81 ? 12.071 -9.209 -2.247 1.00 82.62 81 PHE A N 1
ATOM 645 C CA . PHE A 1 81 ? 11.689 -8.003 -1.503 1.00 82.62 81 PHE A CA 1
ATOM 646 C C . PHE A 1 81 ? 10.327 -7.462 -1.940 1.00 82.62 81 PHE A C 1
ATOM 648 O O . PHE A 1 81 ? 9.552 -7.022 -1.094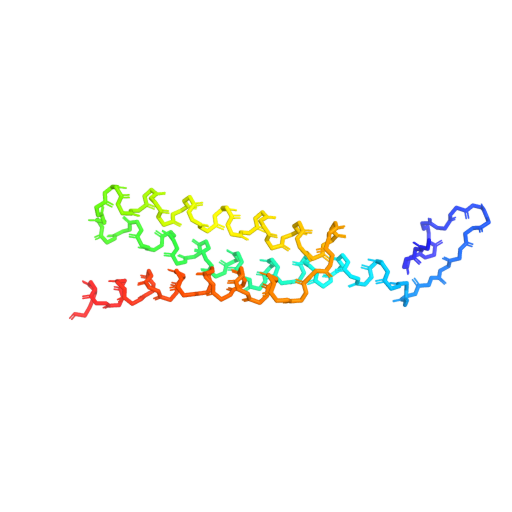 1.00 82.62 81 PHE A O 1
ATOM 655 N N . ARG A 1 82 ? 9.980 -7.598 -3.228 1.00 81.88 82 ARG A N 1
ATOM 656 C CA . ARG A 1 82 ? 8.640 -7.273 -3.734 1.00 81.88 82 ARG A CA 1
ATOM 657 C C . ARG A 1 82 ? 7.544 -8.075 -3.026 1.00 81.88 82 ARG A C 1
ATOM 659 O O . ARG A 1 82 ? 6.565 -7.496 -2.566 1.00 81.88 82 ARG A O 1
ATOM 666 N N . GLY A 1 83 ? 7.719 -9.396 -2.925 1.00 84.50 83 GLY A N 1
ATOM 667 C CA . GLY A 1 83 ? 6.743 -10.277 -2.276 1.00 84.50 83 GLY A CA 1
ATOM 668 C C . GLY A 1 83 ? 6.568 -9.972 -0.788 1.00 84.50 83 GLY A C 1
ATOM 669 O O . GLY A 1 83 ? 5.441 -9.920 -0.304 1.00 84.50 83 GLY A O 1
ATOM 670 N N . MET A 1 84 ? 7.670 -9.702 -0.080 1.00 87.50 84 MET A N 1
ATOM 671 C CA . MET A 1 84 ? 7.619 -9.326 1.337 1.00 87.50 84 MET A CA 1
ATOM 672 C C . MET A 1 84 ? 6.907 -7.988 1.546 1.00 87.50 84 MET A C 1
ATOM 674 O O . MET A 1 84 ? 6.024 -7.908 2.392 1.00 87.50 84 MET A O 1
ATOM 678 N N . ALA A 1 85 ? 7.223 -6.968 0.741 1.00 88.31 85 ALA A N 1
ATOM 679 C CA . ALA A 1 85 ? 6.551 -5.675 0.826 1.00 88.31 85 ALA A CA 1
ATOM 680 C C . ALA A 1 85 ? 5.042 -5.810 0.556 1.00 88.31 85 ALA A C 1
ATOM 682 O O . ALA A 1 85 ? 4.219 -5.334 1.335 1.00 88.31 85 ALA A O 1
ATOM 683 N N . TRP A 1 86 ? 4.655 -6.534 -0.496 1.00 88.44 86 TRP A N 1
ATOM 684 C CA . TRP A 1 86 ? 3.241 -6.789 -0.769 1.00 88.44 86 TRP A CA 1
ATOM 685 C C . TRP A 1 86 ? 2.541 -7.491 0.409 1.00 88.44 86 TRP A C 1
ATOM 687 O O . TRP A 1 86 ? 1.495 -7.024 0.864 1.00 88.44 86 TRP A O 1
ATOM 697 N N . ALA A 1 87 ? 3.149 -8.551 0.951 1.00 91.50 87 ALA A N 1
ATOM 698 C CA . ALA A 1 87 ? 2.587 -9.319 2.057 1.00 91.50 87 ALA A CA 1
ATOM 699 C C . ALA A 1 87 ? 2.410 -8.465 3.319 1.00 91.50 87 ALA A C 1
ATOM 701 O O . ALA A 1 87 ? 1.340 -8.489 3.923 1.00 91.50 87 ALA A O 1
ATOM 702 N N . THR A 1 88 ? 3.413 -7.667 3.701 1.00 92.69 88 THR A N 1
ATOM 703 C CA . THR A 1 88 ? 3.312 -6.788 4.873 1.00 92.69 88 THR A CA 1
ATOM 704 C C . THR A 1 88 ? 2.146 -5.811 4.731 1.00 92.69 88 THR A C 1
ATOM 706 O O . THR A 1 88 ? 1.323 -5.721 5.637 1.00 92.69 88 THR A O 1
ATOM 709 N N . GLY A 1 89 ? 2.015 -5.137 3.583 1.00 91.88 89 GLY A N 1
ATOM 710 C CA . GLY A 1 89 ? 0.906 -4.206 3.350 1.00 91.88 89 GLY A CA 1
ATOM 711 C C . GLY A 1 89 ? -0.464 -4.895 3.356 1.00 91.88 89 GLY A C 1
ATOM 712 O O . GLY A 1 89 ? -1.431 -4.350 3.895 1.00 91.88 89 GLY A O 1
ATOM 713 N N . PHE A 1 90 ? -0.545 -6.105 2.798 1.00 92.75 90 PHE A N 1
ATOM 714 C CA . PHE A 1 90 ? -1.760 -6.917 2.812 1.00 92.75 90 PHE A CA 1
ATOM 715 C C . PHE A 1 90 ? -2.168 -7.299 4.241 1.00 92.75 90 PHE A C 1
ATOM 717 O O . PHE A 1 90 ? -3.293 -7.022 4.652 1.00 92.75 90 PHE A O 1
ATOM 724 N N . PHE A 1 91 ? -1.247 -7.845 5.041 1.00 95.06 91 PHE A N 1
ATOM 725 C CA . PHE A 1 91 ? -1.532 -8.237 6.423 1.00 95.06 91 PHE A CA 1
ATOM 726 C C . PHE A 1 91 ? -1.902 -7.050 7.315 1.00 95.06 91 PHE A C 1
ATOM 728 O O . PHE A 1 91 ? -2.792 -7.183 8.151 1.00 95.06 91 PHE A O 1
ATOM 735 N N . THR A 1 92 ? -1.289 -5.877 7.121 1.00 93.75 92 THR A N 1
ATOM 736 C CA . THR A 1 92 ? -1.697 -4.659 7.839 1.00 93.75 92 THR A CA 1
ATOM 737 C C . THR A 1 92 ? -3.135 -4.259 7.505 1.00 93.75 92 THR A C 1
ATOM 739 O O . THR A 1 92 ? -3.898 -3.876 8.392 1.00 93.75 92 THR A O 1
ATOM 742 N N . THR A 1 93 ? -3.529 -4.394 6.239 1.00 94.31 93 THR A N 1
ATOM 743 C CA . THR A 1 93 ? -4.892 -4.096 5.782 1.00 94.31 93 THR A CA 1
ATOM 744 C C . THR A 1 93 ? -5.906 -5.082 6.366 1.00 94.31 93 THR A C 1
ATOM 746 O O . THR A 1 93 ? -6.930 -4.667 6.905 1.00 94.31 93 THR A O 1
ATOM 749 N N . VAL A 1 94 ? -5.588 -6.380 6.352 1.00 95.38 94 VAL A N 1
ATOM 750 C CA . VAL A 1 94 ? -6.414 -7.427 6.977 1.00 95.38 94 VAL A CA 1
ATOM 751 C C . VAL A 1 94 ? -6.544 -7.205 8.482 1.00 95.38 94 VAL A C 1
ATOM 753 O O . VAL A 1 94 ? -7.645 -7.307 9.010 1.00 95.38 94 VAL A O 1
ATOM 756 N N . PHE A 1 95 ? -5.456 -6.853 9.172 1.00 95.12 95 PHE A N 1
ATOM 757 C CA . PHE A 1 95 ? -5.481 -6.565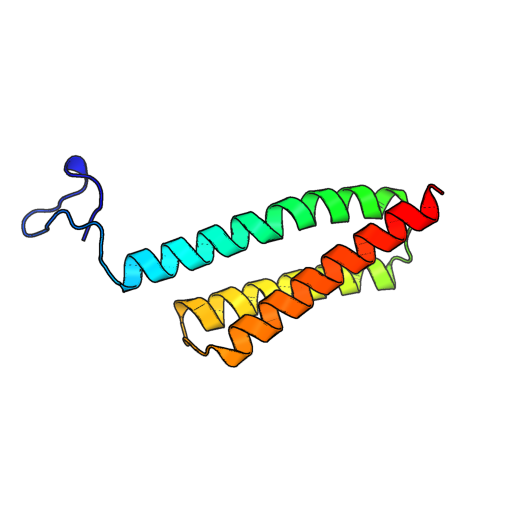 10.606 1.00 95.12 95 PHE A CA 1
ATOM 758 C C . PHE A 1 95 ? -6.482 -5.455 10.948 1.00 95.12 95 PHE A C 1
ATOM 760 O O . PHE A 1 95 ? -7.329 -5.651 11.816 1.00 95.12 95 PHE A O 1
ATOM 767 N N . MET A 1 96 ? -6.432 -4.319 10.244 1.00 94.94 96 MET A N 1
ATOM 768 C CA . MET A 1 96 ? -7.404 -3.237 10.450 1.00 94.94 96 MET A CA 1
ATOM 769 C C . MET A 1 96 ? -8.833 -3.697 10.138 1.00 94.94 96 MET A C 1
ATOM 771 O O . MET A 1 96 ? -9.748 -3.381 10.891 1.00 94.94 96 MET A O 1
ATOM 775 N N . GLY A 1 97 ? -9.022 -4.488 9.075 1.00 95.31 97 GLY A N 1
ATOM 776 C CA . GLY A 1 97 ? -10.318 -5.077 8.726 1.00 95.31 97 GLY A CA 1
ATOM 777 C C . GLY A 1 97 ? -10.898 -5.953 9.840 1.00 95.31 97 GLY A C 1
ATOM 778 O O . GLY A 1 97 ? -12.061 -5.804 10.201 1.00 95.31 97 GLY A O 1
ATOM 779 N N . VAL A 1 98 ? -10.079 -6.822 10.436 1.00 95.38 98 VAL A N 1
ATOM 780 C CA . VAL A 1 98 ? -10.486 -7.668 11.569 1.00 95.38 98 VAL A CA 1
ATOM 781 C C . VAL A 1 98 ? -10.854 -6.818 12.784 1.00 95.38 98 VAL A C 1
ATOM 783 O O . VAL A 1 98 ? -11.870 -7.087 13.414 1.00 95.38 98 VAL A O 1
ATOM 786 N N . GLN A 1 99 ? -10.083 -5.771 13.093 1.00 93.62 99 GLN A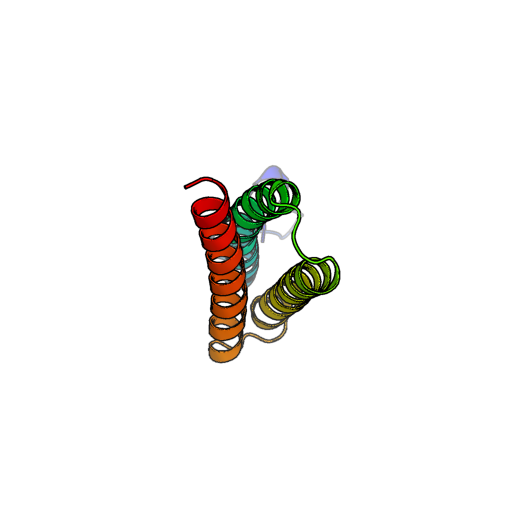 N 1
ATOM 787 C CA . GLN A 1 99 ? -10.401 -4.862 14.202 1.00 93.62 99 GLN A CA 1
ATOM 788 C C . GLN A 1 99 ? -11.745 -4.153 14.002 1.00 93.62 99 GLN A C 1
ATOM 790 O O . GLN A 1 99 ? -12.520 -4.047 14.946 1.00 93.62 99 GLN A O 1
ATOM 795 N N . ILE A 1 100 ? -12.049 -3.721 12.774 1.00 95.38 100 ILE A N 1
ATOM 796 C CA . ILE A 1 100 ? -13.356 -3.145 12.435 1.00 95.38 100 ILE A CA 1
ATOM 797 C C . ILE A 1 100 ? -14.468 -4.159 12.701 1.00 95.38 100 ILE A C 1
ATOM 799 O O . ILE A 1 100 ? -15.423 -3.845 13.403 1.00 95.38 100 ILE A O 1
ATOM 803 N N . VAL A 1 101 ? -14.335 -5.381 12.181 1.00 94.62 101 VAL A N 1
ATOM 804 C CA . VAL A 1 101 ? -15.352 -6.430 12.350 1.00 94.62 101 VAL A CA 1
ATOM 805 C C . VAL A 1 101 ? -15.573 -6.758 13.828 1.00 94.62 101 VAL A C 1
ATOM 807 O O . VAL A 1 101 ? -16.716 -6.827 14.260 1.00 94.62 101 VAL A O 1
ATOM 810 N N . LEU A 1 102 ? -14.504 -6.896 14.616 1.00 93.56 102 LEU A N 1
ATOM 811 C CA . LEU A 1 102 ? -14.592 -7.173 16.054 1.00 93.56 102 LEU A CA 1
ATOM 812 C C . LEU A 1 102 ? -15.170 -6.013 16.871 1.00 93.56 102 LEU A C 1
ATOM 814 O O . LEU A 1 102 ? -15.699 -6.249 17.948 1.00 93.56 102 LEU A O 1
ATOM 818 N N . HIS A 1 103 ? -15.047 -4.773 16.398 1.00 91.81 103 HIS A N 1
ATOM 819 C CA . HIS A 1 103 ? -15.603 -3.611 17.087 1.00 91.81 103 HIS A CA 1
ATOM 820 C C . HIS A 1 103 ? -17.127 -3.497 16.924 1.00 91.81 103 HIS A C 1
ATOM 822 O O . HIS A 1 103 ? -17.792 -2.960 17.805 1.00 91.81 103 HIS A O 1
ATOM 828 N N . PHE A 1 104 ? -17.666 -3.970 15.795 1.00 88.62 104 PHE A N 1
ATOM 829 C CA . PHE A 1 104 ? -19.089 -3.855 15.448 1.00 88.62 104 PHE A CA 1
ATOM 830 C C . PHE A 1 104 ? -19.893 -5.159 15.597 1.00 88.62 104 PHE A C 1
ATOM 832 O O . PHE A 1 104 ? -21.101 -5.143 15.356 1.00 88.62 104 PH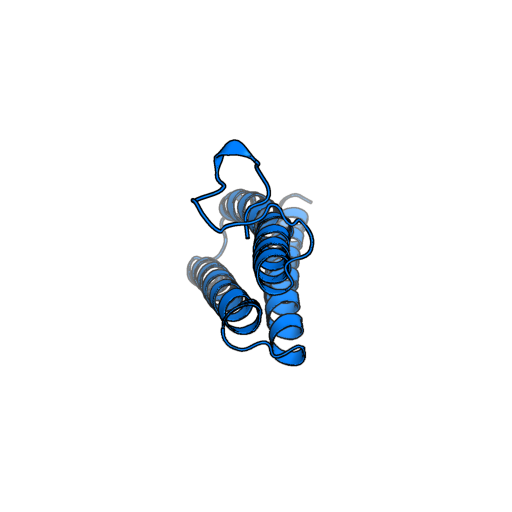E A O 1
ATOM 839 N N . LEU A 1 105 ? -19.238 -6.266 15.957 1.00 89.06 105 LEU A N 1
ATOM 840 C CA . LEU A 1 105 ? -19.877 -7.515 16.393 1.00 89.06 105 LEU A CA 1
ATOM 841 C C . LEU A 1 105 ? -20.288 -7.422 17.864 1.00 89.06 105 LEU A C 1
ATOM 843 O O . LEU A 1 105 ? -21.402 -7.900 18.170 1.00 89.06 105 LEU A O 1
#

Radius of gyration: 18.33 Å; chains: 1; bounding box: 36×23×56 Å

Foldseek 3Di:
DDCDPVPADVVGDHDDPDPLVVLVVVLVVLCVVQVVLLVVLLVLLVVLVDDPVVNVVLVVLLVVLSVQLCCCSRVNVDPVSNVVSSVSSVVSSVVSVVSSVVSVD

Organism: NCBI:txid74869